Protein AF-A0A838QFF3-F1 (afdb_monomer_lite)

pLDDT: mean 70.78, std 12.98, range [37.84, 84.56]

Secondary structure (DSSP, 8-state):
-EEEE-HHHHHHHHHH-HHHHHHHHHHHSS--EEEE-TTS-TT-EEEE--STT---GGGSS--

Sequence (63 aa):
LLVKLHPDVAMYVLEQER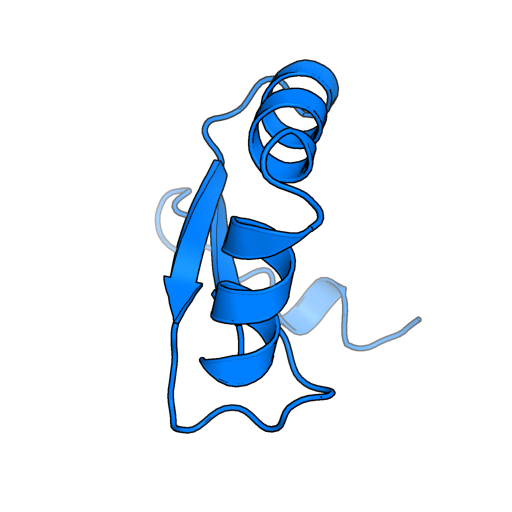ELVGKLQKAASFSLELRDDPLLKPDEFKLVVKGQGRDVTQQYAMA

Radius of gyration: 12.08 Å; chains: 1; bounding box: 24×31×25 Å

Structure (mmCIF, N/CA/C/O backbone):
data_AF-A0A838QFF3-F1
#
_entry.id   AF-A0A838QFF3-F1
#
loop_
_atom_site.group_PDB
_atom_site.id
_atom_site.type_symbol
_atom_site.label_atom_id
_atom_site.label_alt_id
_atom_site.label_comp_id
_atom_site.label_asym_id
_atom_site.label_entity_id
_atom_site.label_seq_id
_atom_site.pdbx_PDB_ins_code
_atom_site.Cartn_x
_atom_site.Cartn_y
_atom_site.Cartn_z
_atom_site.occupancy
_atom_site.B_iso_or_equiv
_atom_site.auth_seq_id
_atom_site.auth_comp_id
_atom_site.auth_asym_id
_atom_site.auth_atom_id
_atom_site.pdbx_PDB_model_num
ATOM 1 N N . LEU A 1 1 ? -4.535 -7.273 4.524 1.00 73.31 1 LEU A N 1
ATOM 2 C CA . LEU A 1 1 ? -4.507 -6.818 3.116 1.00 73.31 1 LEU A CA 1
ATOM 3 C C . LEU A 1 1 ? -3.107 -6.304 2.819 1.00 73.31 1 LEU A C 1
ATOM 5 O O . LEU A 1 1 ? -2.553 -5.608 3.654 1.00 73.31 1 LEU A O 1
ATOM 9 N N . LEU A 1 2 ? -2.528 -6.687 1.690 1.00 76.19 2 LEU A N 1
ATOM 10 C CA . LEU A 1 2 ? -1.208 -6.262 1.247 1.00 76.19 2 LEU A CA 1
ATOM 11 C C . LEU A 1 2 ? -1.373 -5.360 0.023 1.00 76.19 2 LEU A C 1
ATOM 13 O O . LEU A 1 2 ? -1.996 -5.766 -0.949 1.00 76.19 2 LEU A O 1
ATOM 17 N N . VAL A 1 3 ? -0.813 -4.162 0.062 1.00 78.94 3 VAL A N 1
ATOM 18 C CA . VAL A 1 3 ? -0.787 -3.222 -1.055 1.00 78.94 3 VAL A CA 1
ATOM 19 C C . VAL A 1 3 ? 0.622 -3.225 -1.621 1.00 78.94 3 VAL A C 1
ATOM 21 O O . VAL A 1 3 ? 1.576 -2.941 -0.899 1.00 78.94 3 VAL A O 1
ATOM 24 N N . LYS A 1 4 ? 0.753 -3.578 -2.896 1.00 82.50 4 LYS A N 1
ATOM 25 C CA . LYS A 1 4 ? 1.998 -3.452 -3.645 1.00 82.50 4 LYS A CA 1
ATOM 26 C C . LYS A 1 4 ? 1.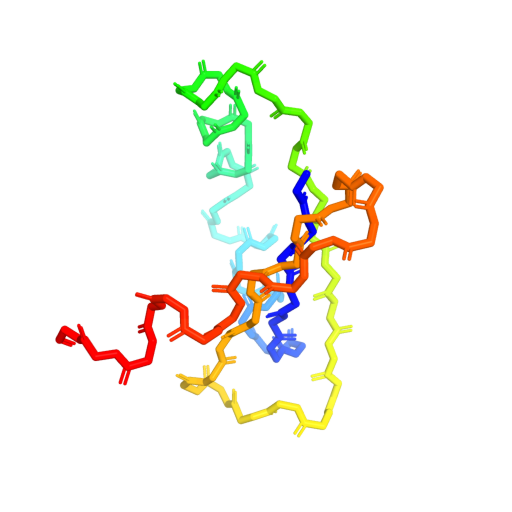955 -2.195 -4.500 1.00 82.50 4 LYS A C 1
ATOM 28 O O . LYS A 1 4 ? 0.964 -1.975 -5.195 1.00 82.50 4 LYS A O 1
ATOM 33 N N . LEU A 1 5 ? 3.019 -1.411 -4.443 1.00 82.25 5 LEU A N 1
ATOM 34 C CA . LEU A 1 5 ? 3.149 -0.119 -5.112 1.00 82.25 5 LEU A CA 1
ATOM 35 C C . LEU A 1 5 ? 4.504 -0.042 -5.812 1.00 82.25 5 LEU A C 1
ATOM 37 O O . LEU A 1 5 ? 5.448 -0.708 -5.391 1.00 82.25 5 LEU A O 1
ATOM 41 N N . HIS A 1 6 ? 4.633 0.815 -6.819 1.00 84.56 6 HIS A N 1
ATOM 42 C CA . HIS A 1 6 ? 5.955 1.173 -7.325 1.00 84.56 6 HIS A CA 1
ATOM 43 C C . HIS A 1 6 ? 6.802 1.825 -6.207 1.00 84.56 6 HIS 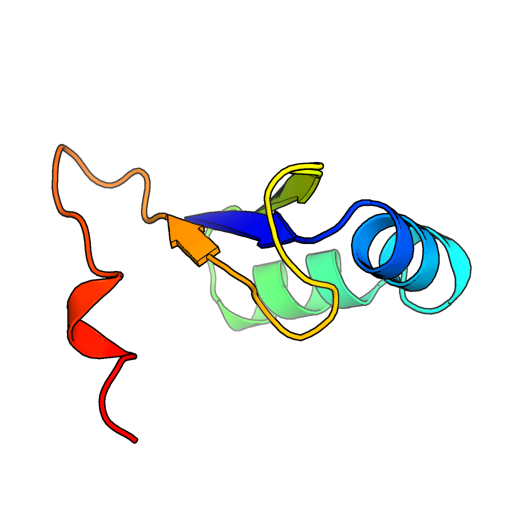A C 1
ATOM 45 O O . HIS A 1 6 ? 6.250 2.606 -5.424 1.00 84.56 6 HIS A O 1
ATOM 51 N N . PRO A 1 7 ? 8.118 1.551 -6.109 1.00 82.75 7 PRO A N 1
ATOM 52 C CA . PRO A 1 7 ? 9.008 2.134 -5.101 1.00 82.75 7 PRO A CA 1
ATOM 53 C C . PRO A 1 7 ? 8.938 3.663 -4.998 1.00 82.75 7 PRO A C 1
ATOM 55 O O . PRO A 1 7 ? 8.947 4.173 -3.882 1.00 82.75 7 PRO A O 1
ATOM 58 N N . ASP A 1 8 ? 8.774 4.394 -6.104 1.00 84.31 8 ASP A N 1
ATOM 59 C CA . ASP A 1 8 ? 8.645 5.863 -6.049 1.00 84.31 8 ASP A CA 1
ATOM 60 C C . ASP A 1 8 ? 7.365 6.305 -5.327 1.00 84.31 8 ASP A C 1
ATOM 62 O O . ASP A 1 8 ? 7.368 7.259 -4.552 1.00 84.31 8 ASP A O 1
ATOM 66 N N . VAL A 1 9 ? 6.266 5.575 -5.535 1.00 81.62 9 VAL A N 1
ATOM 67 C CA . VAL A 1 9 ? 4.982 5.847 -4.876 1.00 81.62 9 VAL A CA 1
ATOM 68 C C . VAL A 1 9 ? 5.034 5.403 -3.419 1.00 81.62 9 VAL A C 1
ATOM 70 O O . VAL A 1 9 ? 4.557 6.114 -2.539 1.00 81.62 9 VAL A O 1
ATOM 73 N N . ALA A 1 10 ? 5.656 4.255 -3.139 1.00 81.75 10 ALA A N 1
ATOM 74 C CA . ALA A 1 10 ? 5.893 3.808 -1.773 1.00 81.75 10 ALA A CA 1
ATOM 75 C C . ALA A 1 10 ? 6.727 4.840 -0.998 1.00 81.75 10 ALA A C 1
ATOM 77 O O . ALA A 1 10 ? 6.376 5.178 0.130 1.00 81.75 10 ALA A O 1
ATOM 78 N N . MET A 1 11 ? 7.773 5.393 -1.619 1.00 83.94 11 MET A N 1
ATOM 79 C CA . MET A 1 11 ? 8.585 6.456 -1.034 1.00 83.94 11 MET A CA 1
ATOM 80 C C . MET A 1 11 ? 7.757 7.719 -0.792 1.00 83.94 11 MET A C 1
ATOM 82 O O . MET A 1 11 ? 7.774 8.251 0.314 1.00 83.94 11 MET A O 1
ATOM 86 N N . TYR A 1 12 ? 6.959 8.147 -1.772 1.00 83.75 12 TYR A N 1
ATOM 87 C CA . TYR A 1 12 ? 6.079 9.304 -1.622 1.00 83.75 12 TYR A CA 1
ATOM 88 C C . TYR A 1 12 ? 5.096 9.143 -0.452 1.00 83.75 12 TYR A C 1
ATOM 90 O O . TYR A 1 12 ? 4.964 10.040 0.379 1.00 83.75 12 TYR A O 1
ATOM 98 N N . VAL A 1 13 ? 4.459 7.974 -0.323 1.00 79.38 13 VAL A N 1
ATOM 99 C CA . VAL A 1 13 ? 3.556 7.674 0.800 1.00 79.38 13 VAL A CA 1
ATOM 100 C C . VAL A 1 13 ? 4.316 7.671 2.130 1.00 79.38 13 VAL A C 1
ATOM 102 O O . VAL A 1 13 ? 3.809 8.169 3.133 1.00 79.38 13 VAL A O 1
ATOM 105 N N . LEU A 1 14 ? 5.549 7.159 2.161 1.00 78.06 14 LEU A N 1
ATOM 106 C CA . LEU A 1 14 ? 6.388 7.168 3.363 1.00 78.06 14 LEU A CA 1
ATOM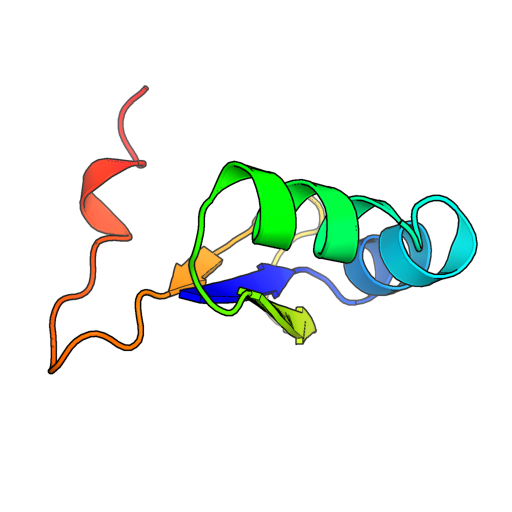 107 C C . LEU A 1 14 ? 6.921 8.559 3.732 1.00 78.06 14 LEU A C 1
ATOM 109 O O . LEU A 1 14 ? 7.229 8.787 4.903 1.00 78.06 14 LEU A O 1
ATOM 113 N N . GLU A 1 15 ? 7.061 9.481 2.786 1.00 82.62 15 GLU A N 1
ATOM 114 C CA . GLU A 1 15 ? 7.579 10.828 3.046 1.00 82.62 15 GLU A CA 1
ATOM 115 C C . GLU A 1 15 ? 6.468 11.842 3.314 1.00 82.62 15 GLU A C 1
ATOM 117 O O . GLU A 1 15 ? 6.552 12.598 4.282 1.00 82.62 15 GLU A O 1
ATOM 122 N N . GLN A 1 16 ? 5.418 11.842 2.496 1.00 80.94 16 GLN A N 1
ATOM 123 C CA . GLN A 1 16 ? 4.364 12.857 2.535 1.00 80.94 16 GLN A CA 1
ATOM 124 C C . GLN A 1 16 ? 3.126 12.393 3.300 1.00 80.94 16 GLN A C 1
ATOM 126 O O . GLN A 1 16 ? 2.466 13.196 3.955 1.00 80.94 16 GLN A O 1
ATOM 131 N N . GLU A 1 17 ? 2.828 11.093 3.275 1.00 74.94 17 GLU A N 1
ATOM 132 C CA . GLU A 1 17 ? 1.549 10.558 3.744 1.00 74.94 17 GLU A CA 1
ATOM 133 C C . GLU A 1 17 ? 1.705 9.403 4.746 1.00 74.94 17 GLU A C 1
ATOM 135 O O . GLU A 1 17 ? 0.989 8.400 4.712 1.00 74.94 17 GLU A O 1
ATOM 140 N N . ARG A 1 18 ? 2.614 9.562 5.716 1.00 73.19 18 ARG A N 1
ATOM 141 C CA . ARG A 1 18 ? 2.892 8.549 6.758 1.00 73.19 18 ARG A CA 1
ATOM 142 C C . ARG A 1 18 ? 1.656 8.080 7.523 1.00 73.19 18 ARG A C 1
ATOM 144 O O . ARG A 1 18 ? 1.599 6.941 7.985 1.00 73.19 18 ARG A O 1
ATOM 151 N N . GLU A 1 19 ? 0.665 8.953 7.673 1.00 7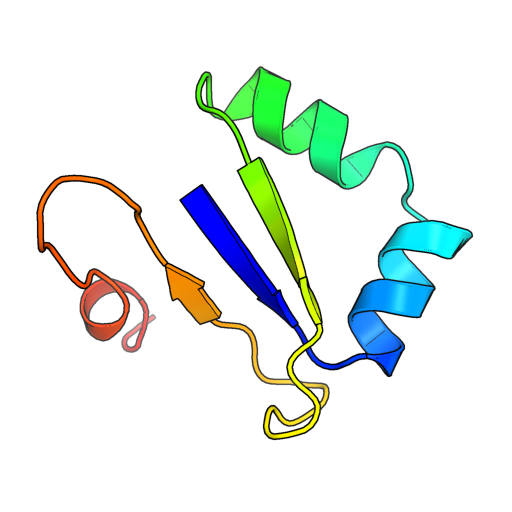8.62 19 GLU A N 1
ATOM 152 C CA . GLU A 1 19 ? -0.578 8.637 8.374 1.00 78.62 19 GLU A CA 1
ATOM 153 C C . GLU A 1 19 ? -1.602 7.896 7.511 1.00 78.62 19 GLU A C 1
ATOM 155 O O . GLU A 1 19 ? -2.557 7.351 8.063 1.00 78.62 19 GLU A O 1
ATOM 160 N N . LEU A 1 20 ? -1.439 7.864 6.184 1.00 78.75 20 LEU A N 1
ATOM 161 C CA . LEU A 1 20 ? -2.403 7.265 5.260 1.00 78.75 20 LEU A CA 1
ATOM 162 C C . LEU A 1 20 ? -2.620 5.788 5.580 1.00 78.75 20 LEU A C 1
ATOM 164 O O . LEU A 1 20 ? -3.758 5.347 5.717 1.00 78.75 20 LEU A O 1
ATOM 168 N N . VAL A 1 21 ? -1.536 5.041 5.807 1.00 75.56 21 VAL A N 1
ATOM 169 C CA . VAL A 1 21 ? -1.599 3.618 6.176 1.00 75.56 21 VAL A CA 1
ATOM 170 C C . VAL A 1 21 ? -2.347 3.425 7.495 1.00 75.56 21 VAL A C 1
ATOM 172 O O . VAL A 1 21 ? -3.213 2.559 7.589 1.00 75.56 21 VAL A O 1
ATOM 175 N N . GLY A 1 22 ? -2.076 4.261 8.501 1.00 75.75 22 GLY A N 1
ATOM 176 C CA . GLY A 1 22 ? -2.757 4.197 9.797 1.00 75.75 22 GLY A CA 1
ATOM 177 C C . GLY A 1 22 ? -4.237 4.593 9.723 1.00 75.75 22 GLY A C 1
ATOM 178 O O . GLY A 1 22 ? -5.080 3.955 10.355 1.00 75.75 22 GLY A O 1
ATOM 179 N N . LYS A 1 23 ? -4.578 5.612 8.924 1.00 81.12 23 LYS A N 1
ATOM 180 C CA . LYS A 1 23 ? -5.964 6.038 8.665 1.00 81.12 23 LYS A CA 1
ATOM 181 C C . LYS A 1 23 ? -6.737 4.958 7.915 1.00 81.12 23 LYS A C 1
ATOM 183 O O . LYS A 1 23 ? -7.853 4.638 8.314 1.00 81.12 23 LYS A O 1
ATOM 188 N N . LEU A 1 24 ? -6.125 4.343 6.903 1.00 75.88 24 LEU A N 1
ATOM 189 C CA . LEU A 1 24 ? -6.704 3.228 6.157 1.00 75.88 24 LEU A CA 1
ATOM 190 C C . LEU A 1 24 ? -6.897 1.994 7.039 1.00 75.88 24 LEU A C 1
ATOM 192 O O . LEU A 1 24 ? -7.961 1.394 6.991 1.00 75.88 24 LEU A O 1
ATOM 196 N N . GLN A 1 25 ? -5.934 1.644 7.896 1.00 73.56 25 GLN A N 1
ATOM 197 C CA . GLN A 1 25 ? -6.099 0.548 8.859 1.00 73.56 25 GLN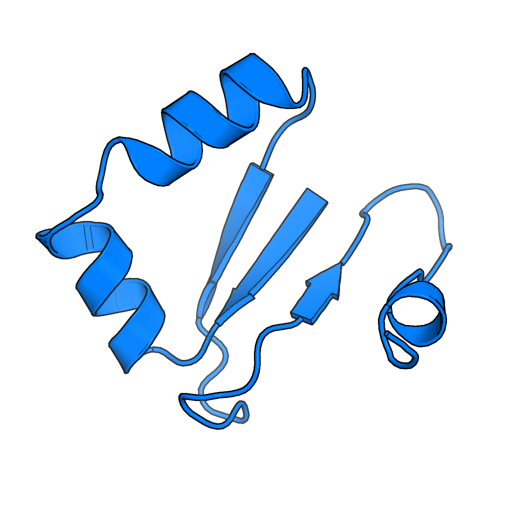 A CA 1
ATOM 198 C C . GLN A 1 25 ? -7.250 0.807 9.840 1.00 73.56 25 GLN A C 1
ATOM 200 O O . GLN A 1 25 ? -8.059 -0.088 10.083 1.00 73.56 25 GLN A O 1
ATOM 205 N N . LYS A 1 26 ? -7.360 2.034 10.371 1.00 79.19 26 LYS A N 1
ATOM 206 C CA . LYS A 1 26 ? -8.467 2.429 11.259 1.00 79.19 26 LYS A CA 1
ATOM 207 C C . LYS A 1 26 ? -9.820 2.393 10.551 1.00 79.19 26 LYS A C 1
ATOM 209 O O . LYS A 1 26 ? -10.783 1.907 11.130 1.00 79.19 26 LYS A O 1
ATOM 214 N N . ALA A 1 27 ? -9.891 2.887 9.316 1.00 76.94 27 ALA A N 1
ATOM 215 C CA . ALA A 1 27 ? -11.119 2.884 8.527 1.00 76.94 27 ALA A CA 1
ATOM 216 C C . ALA A 1 27 ? -11.530 1.464 8.106 1.00 76.94 27 ALA A C 1
ATOM 218 O O . ALA A 1 27 ? -12.709 1.125 8.125 1.00 76.94 27 ALA A O 1
ATOM 219 N N . ALA A 1 28 ? -10.559 0.626 7.745 1.00 69.56 28 ALA A N 1
ATOM 220 C CA . ALA A 1 28 ? -10.812 -0.684 7.170 1.00 69.56 28 ALA A CA 1
ATOM 221 C C . ALA A 1 28 ? -10.955 -1.809 8.213 1.00 69.56 28 ALA A C 1
ATOM 223 O O . ALA A 1 28 ? -11.407 -2.898 7.875 1.00 69.56 28 ALA A O 1
ATOM 224 N N . SER A 1 29 ? -10.603 -1.568 9.484 1.00 73.31 29 SER A N 1
ATOM 225 C CA . SER A 1 29 ? -10.662 -2.558 10.580 1.00 73.31 29 SER A CA 1
ATOM 226 C C . SER A 1 29 ? -9.865 -3.853 10.326 1.00 73.31 29 SER A C 1
ATOM 228 O O . SER A 1 29 ? -10.084 -4.863 10.994 1.00 73.31 29 SER A O 1
ATOM 230 N N . PHE A 1 30 ? -8.914 -3.839 9.385 1.00 72.38 30 PHE A N 1
ATOM 231 C CA . PHE A 1 30 ? -7.999 -4.947 9.106 1.00 72.38 30 PHE A CA 1
ATOM 232 C C . PHE A 1 30 ? -6.562 -4.452 8.911 1.00 72.38 30 PHE A C 1
ATOM 234 O O . PHE A 1 30 ? -6.321 -3.320 8.493 1.00 72.38 30 PHE A O 1
ATOM 241 N N . SER A 1 31 ? -5.587 -5.327 9.171 1.00 71.12 31 SER A N 1
ATOM 242 C CA . SER A 1 31 ? -4.166 -5.011 9.000 1.00 71.12 31 SER A CA 1
ATOM 243 C C . SER A 1 31 ? -3.829 -4.754 7.527 1.00 71.12 31 SER A C 1
ATOM 245 O O . SER A 1 31 ? -4.036 -5.624 6.672 1.00 71.12 31 SER A O 1
ATOM 247 N N . LEU A 1 32 ? -3.307 -3.560 7.237 1.00 74.69 32 LEU A N 1
ATOM 248 C CA . LEU A 1 32 ? -2.814 -3.136 5.925 1.00 74.69 32 LEU A CA 1
ATOM 249 C C . LEU A 1 32 ? -1.281 -3.204 5.919 1.00 74.69 32 LEU A C 1
ATOM 251 O O . LEU A 1 32 ? -0.643 -2.560 6.747 1.00 74.69 32 LEU A O 1
ATOM 255 N N . GLU A 1 33 ? -0.694 -3.962 5.003 1.00 77.06 33 GLU A N 1
ATOM 256 C CA . GLU A 1 33 ? 0.751 -4.003 4.760 1.00 77.06 33 GLU A CA 1
ATOM 257 C C . GLU A 1 33 ? 1.045 -3.261 3.455 1.00 77.06 33 GLU A C 1
ATOM 259 O O . GLU A 1 33 ? 0.361 -3.501 2.463 1.00 77.06 33 GLU A O 1
ATOM 264 N N . LEU A 1 34 ? 2.059 -2.396 3.434 1.00 76.31 34 LEU A N 1
ATOM 265 C CA . LEU A 1 34 ? 2.580 -1.795 2.204 1.00 76.31 34 LEU A CA 1
ATOM 266 C C . LEU A 1 34 ? 3.868 -2.524 1.799 1.00 76.31 34 LEU A C 1
ATOM 268 O O . LEU A 1 34 ? 4.721 -2.793 2.647 1.00 76.31 34 LEU A O 1
ATOM 272 N N . ARG A 1 35 ? 4.010 -2.849 0.516 1.00 80.81 35 ARG A N 1
ATOM 273 C CA . ARG A 1 35 ? 5.241 -3.371 -0.090 1.00 80.81 35 ARG A CA 1
ATOM 274 C C . ARG A 1 35 ? 5.526 -2.601 -1.368 1.00 80.81 35 ARG A C 1
ATOM 276 O O . ARG A 1 35 ? 4.618 -2.313 -2.140 1.00 80.81 35 ARG A O 1
ATOM 283 N N . ASP A 1 36 ? 6.787 -2.318 -1.606 1.00 81.25 36 ASP A N 1
ATOM 284 C CA . ASP A 1 36 ? 7.272 -1.903 -2.908 1.00 81.25 36 ASP A CA 1
ATOM 285 C C . ASP A 1 36 ? 7.401 -3.121 -3.844 1.00 81.25 36 ASP A C 1
ATOM 287 O O . ASP A 1 36 ? 7.683 -4.245 -3.417 1.00 81.25 36 ASP A O 1
ATOM 291 N N . ASP A 1 37 ? 7.131 -2.908 -5.128 1.00 78.81 37 ASP A N 1
ATOM 292 C CA . ASP A 1 37 ? 7.338 -3.871 -6.203 1.00 78.81 37 ASP A CA 1
ATOM 293 C C . ASP A 1 37 ? 7.926 -3.112 -7.411 1.00 78.81 37 ASP A C 1
ATOM 295 O O . ASP A 1 37 ? 7.207 -2.359 -8.073 1.00 78.81 37 ASP A O 1
ATOM 299 N N . PRO A 1 38 ? 9.234 -3.258 -7.696 1.00 77.62 38 PRO A N 1
ATOM 300 C CA . PRO A 1 38 ? 9.918 -2.512 -8.756 1.00 77.62 38 PRO A CA 1
ATOM 301 C C . PRO A 1 38 ? 9.482 -2.920 -10.171 1.00 77.62 38 PRO A C 1
ATOM 303 O O . PRO A 1 38 ? 9.910 -2.306 -11.142 1.00 77.62 38 PRO A O 1
ATOM 306 N N . LEU A 1 39 ? 8.652 -3.962 -10.303 1.00 80.69 39 LEU A N 1
ATOM 307 C CA . LEU A 1 39 ? 8.076 -4.383 -11.580 1.00 80.69 39 LEU A CA 1
ATOM 308 C C . LEU A 1 39 ? 6.731 -3.701 -11.881 1.00 80.69 39 LEU A C 1
ATOM 310 O O . LEU A 1 39 ? 6.213 -3.870 -12.985 1.00 80.69 39 LEU A O 1
ATOM 314 N N . LEU A 1 40 ? 6.145 -2.975 -10.921 1.00 76.75 40 LEU A N 1
ATOM 315 C CA . LEU A 1 40 ? 4.926 -2.193 -11.143 1.00 76.75 40 LEU A CA 1
ATOM 316 C C . LEU A 1 40 ? 5.256 -0.879 -11.845 1.00 76.75 40 LEU A C 1
ATOM 318 O O . LEU A 1 40 ? 6.315 -0.304 -11.632 1.00 76.75 40 LEU A O 1
ATOM 322 N N . LYS A 1 41 ? 4.344 -0.367 -12.668 1.00 77.31 41 LYS A N 1
ATOM 323 C CA . LYS A 1 41 ? 4.450 1.021 -13.135 1.00 77.31 41 LYS A CA 1
ATOM 324 C C . LYS A 1 41 ? 4.032 1.991 -12.020 1.00 77.31 41 LYS A C 1
ATOM 326 O O . LYS A 1 41 ? 3.270 1.590 -11.145 1.00 77.31 41 LYS A O 1
ATOM 331 N N . PRO A 1 42 ? 4.461 3.266 -12.058 1.00 74.62 42 PRO A N 1
ATOM 332 C CA . PRO A 1 42 ? 4.045 4.273 -11.076 1.00 74.62 42 PRO A CA 1
ATOM 333 C C . PRO A 1 42 ? 2.522 4.405 -10.933 1.00 74.62 42 PRO A C 1
ATOM 335 O O . PRO A 1 42 ? 2.027 4.580 -9.827 1.00 74.62 42 PRO A O 1
ATOM 338 N N . ASP A 1 43 ? 1.783 4.238 -12.032 1.00 75.50 43 ASP A N 1
ATOM 339 C CA . ASP A 1 43 ? 0.315 4.297 -12.046 1.00 75.50 43 ASP A CA 1
ATOM 340 C C . ASP A 1 43 ? -0.365 2.954 -11.714 1.00 75.50 43 ASP A C 1
ATOM 342 O O . ASP A 1 43 ? -1.592 2.859 -11.705 1.00 75.50 43 ASP A O 1
ATOM 346 N N . GLU A 1 44 ? 0.402 1.893 -11.445 1.00 74.94 44 GLU A N 1
ATOM 347 C CA . GLU A 1 44 ? -0.131 0.575 -11.103 1.00 74.94 44 GLU A CA 1
ATOM 348 C C . GLU A 1 44 ? 0.051 0.264 -9.616 1.00 74.94 44 GLU A C 1
ATOM 350 O O . GLU A 1 44 ? 1.150 0.301 -9.059 1.00 74.94 44 GLU A O 1
ATOM 355 N N . PHE A 1 45 ? -1.040 -0.157 -8.979 1.00 72.56 45 PHE A N 1
ATOM 356 C CA . PHE A 1 45 ? -1.019 -0.720 -7.635 1.00 72.56 45 PHE A CA 1
ATOM 357 C C . PHE A 1 45 ? -1.754 -2.057 -7.609 1.00 72.56 45 PHE A C 1
ATOM 359 O O . PHE A 1 45 ? -2.714 -2.283 -8.346 1.00 72.56 45 PHE A O 1
ATOM 366 N N . LYS A 1 46 ? -1.307 -2.969 -6.743 1.00 72.69 46 LYS A N 1
ATOM 367 C CA . LYS A 1 46 ? -1.967 -4.266 -6.541 1.00 72.69 46 LYS A CA 1
ATOM 368 C C . LYS A 1 46 ? -2.440 -4.412 -5.105 1.00 72.69 46 LYS A C 1
ATOM 370 O O . LYS A 1 46 ? -1.655 -4.287 -4.169 1.00 72.69 46 LYS A O 1
ATOM 375 N N . LEU A 1 47 ? -3.718 -4.740 -4.946 1.00 72.81 47 LEU A N 1
ATOM 376 C CA . LEU A 1 47 ? -4.351 -5.050 -3.666 1.00 72.81 47 LEU A CA 1
ATOM 377 C C . LEU A 1 47 ? -4.463 -6.569 -3.506 1.00 72.81 47 LEU A C 1
ATOM 379 O O . LEU A 1 47 ? -5.257 -7.228 -4.166 1.00 72.81 47 LEU A O 1
ATOM 383 N N . VAL A 1 48 ? -3.666 -7.125 -2.603 1.00 69.94 48 VAL A N 1
ATOM 384 C CA . VAL A 1 48 ? -3.560 -8.561 -2.339 1.00 69.94 48 VAL A CA 1
ATOM 385 C C . VAL A 1 48 ? -4.188 -8.883 -0.984 1.00 69.94 48 VAL A C 1
ATOM 387 O O . VAL A 1 48 ? -3.624 -8.617 0.080 1.00 69.94 48 VAL A O 1
ATOM 390 N N . VAL A 1 49 ? -5.375 -9.485 -0.979 1.00 64.75 49 VAL A N 1
ATOM 391 C CA . VAL A 1 49 ? -6.021 -9.950 0.257 1.00 64.75 49 VAL A CA 1
ATOM 392 C C . VAL A 1 49 ? -5.372 -11.264 0.696 1.00 64.75 49 VAL A C 1
ATOM 394 O O . VAL A 1 49 ? -5.623 -12.311 0.116 1.00 64.75 49 VAL A O 1
ATOM 397 N N . LYS A 1 50 ? -4.566 -11.239 1.770 1.00 60.16 50 LYS A N 1
ATOM 398 C CA . LYS A 1 50 ? -4.104 -12.448 2.491 1.00 60.16 50 LYS A CA 1
ATOM 399 C C . LYS A 1 50 ? -5.238 -13.085 3.324 1.00 60.16 50 LYS A C 1
ATOM 401 O O . LYS A 1 50 ? -5.050 -13.434 4.483 1.00 60.16 50 LYS A O 1
ATOM 406 N N . GLY A 1 51 ? -6.439 -13.183 2.765 1.00 48.50 51 GLY A N 1
ATOM 407 C CA . GLY A 1 51 ? -7.397 -14.206 3.177 1.00 48.50 51 GLY A CA 1
ATOM 408 C C . GLY A 1 51 ? -6.972 -15.495 2.486 1.00 48.50 51 GLY A C 1
ATOM 409 O O . GLY A 1 51 ? -6.431 -15.414 1.387 1.00 48.50 51 GLY A O 1
ATOM 410 N N . GLN A 1 52 ? -7.148 -16.656 3.119 1.00 44.59 52 GLN A N 1
ATOM 411 C CA . GLN A 1 52 ? -6.871 -17.961 2.504 1.00 44.59 52 GLN A CA 1
ATOM 412 C C . GLN A 1 52 ? -7.203 -17.969 0.995 1.00 44.59 52 GLN A C 1
ATOM 414 O O . GLN A 1 52 ? -8.370 -17.977 0.616 1.00 44.59 52 GLN A O 1
ATOM 419 N N . GLY A 1 53 ? -6.176 -17.913 0.142 1.00 43.97 53 GLY A N 1
ATOM 420 C CA . GLY A 1 53 ? -6.247 -18.228 -1.285 1.00 43.97 53 GLY A CA 1
ATOM 421 C C . GLY A 1 53 ? -7.316 -17.542 -2.149 1.00 43.97 53 GLY A C 1
ATOM 422 O O . GLY A 1 53 ? -7.742 -18.167 -3.117 1.00 43.97 53 GLY A O 1
ATOM 423 N N . ARG A 1 54 ? -7.767 -16.310 -1.871 1.00 47.47 54 ARG A N 1
ATOM 424 C CA . ARG A 1 54 ? -8.657 -15.589 -2.807 1.00 47.47 54 ARG A CA 1
ATOM 425 C C . ARG A 1 54 ? -8.041 -14.293 -3.316 1.00 47.47 54 ARG A C 1
ATOM 427 O O . ARG A 1 54 ? -8.053 -13.263 -2.649 1.00 47.47 54 ARG A O 1
ATOM 434 N N . ASP A 1 55 ? -7.518 -14.392 -4.532 1.00 48.50 55 ASP A N 1
ATOM 435 C CA . ASP A 1 55 ? -7.101 -13.279 -5.373 1.00 48.50 55 ASP A CA 1
ATOM 436 C C . ASP A 1 55 ? -8.339 -12.455 -5.778 1.00 48.50 55 ASP A C 1
ATOM 438 O O . ASP A 1 55 ? -9.201 -12.926 -6.518 1.00 48.50 55 ASP A O 1
ATOM 442 N N . VAL A 1 56 ? -8.459 -11.242 -5.232 1.00 54.47 56 VAL A N 1
ATOM 443 C CA . VAL A 1 56 ? -9.535 -10.281 -5.545 1.00 54.47 56 VAL A CA 1
ATOM 444 C C . VAL A 1 56 ? -9.083 -9.211 -6.541 1.00 54.47 56 VAL A C 1
ATOM 446 O O . VAL A 1 56 ? -9.847 -8.297 -6.843 1.00 54.47 56 VAL A O 1
ATOM 449 N N . THR A 1 57 ? -7.867 -9.325 -7.094 1.00 54.72 57 THR A N 1
ATOM 450 C CA . THR A 1 57 ? -7.334 -8.376 -8.091 1.00 54.72 57 THR A CA 1
ATOM 451 C C . THR A 1 57 ? -8.249 -8.302 -9.318 1.00 54.72 57 THR A C 1
ATOM 453 O O . THR A 1 57 ? -8.362 -7.262 -9.956 1.00 54.72 57 THR A O 1
ATOM 456 N N . GLN A 1 58 ? -8.983 -9.382 -9.602 1.00 48.59 58 GLN A N 1
ATOM 457 C CA . GLN A 1 58 ? -9.947 -9.435 -10.700 1.00 48.59 58 GLN A CA 1
ATOM 458 C C . GLN A 1 58 ? -11.256 -8.668 -10.442 1.00 48.59 58 GLN A C 1
ATOM 460 O O . GLN A 1 58 ? -11.964 -8.378 -11.398 1.00 48.59 58 GLN A O 1
ATOM 465 N N . GLN A 1 59 ? -11.592 -8.310 -9.195 1.00 48.06 59 GLN A N 1
ATOM 466 C CA . GLN A 1 59 ? -12.841 -7.591 -8.891 1.00 48.06 59 GLN A CA 1
ATOM 467 C C . GLN A 1 59 ? -12.727 -6.067 -9.014 1.00 48.06 59 GLN A C 1
ATOM 469 O O . GLN A 1 59 ? -13.751 -5.404 -9.123 1.00 48.06 59 GLN A O 1
ATOM 474 N N . TYR A 1 60 ? -11.510 -5.515 -9.042 1.00 50.00 60 TYR A N 1
ATOM 475 C CA . TYR A 1 60 ? -11.276 -4.069 -9.166 1.00 50.00 60 TYR A CA 1
ATOM 476 C C . TYR A 1 60 ? -10.693 -3.651 -10.526 1.00 50.00 60 TYR A C 1
ATOM 478 O O . TYR A 1 60 ? -10.451 -2.472 -10.745 1.00 50.00 60 TYR A O 1
ATOM 486 N N . ALA A 1 61 ? -10.499 -4.591 -11.461 1.00 46.12 61 ALA A N 1
ATOM 487 C CA . ALA A 1 61 ? -10.053 -4.297 -12.829 1.00 46.12 61 ALA A CA 1
ATOM 488 C C . ALA A 1 61 ? -11.181 -3.790 -13.757 1.00 46.12 61 ALA A C 1
ATOM 490 O O . ALA A 1 61 ? -10.948 -3.572 -14.943 1.00 46.12 61 ALA A O 1
ATOM 491 N N . MET A 1 62 ? -12.403 -3.621 -13.242 1.00 40.38 62 MET A N 1
ATOM 492 C CA . MET A 1 62 ? -13.528 -3.028 -13.966 1.00 40.38 62 MET A CA 1
ATOM 493 C C . MET A 1 62 ? -14.270 -2.036 -13.066 1.00 40.38 62 MET A C 1
ATOM 495 O O . MET A 1 62 ? -15.255 -2.396 -12.424 1.00 40.38 62 MET A O 1
ATOM 499 N N . ALA A 1 63 ? -13.785 -0.800 -13.009 1.00 37.84 63 ALA A N 1
ATOM 500 C CA . ALA A 1 63 ? -14.567 0.386 -12.664 1.00 37.84 63 ALA A CA 1
ATOM 501 C C . ALA A 1 63 ? -13.901 1.613 -13.292 1.00 37.84 63 ALA A C 1
ATOM 503 O O . ALA A 1 63 ? -12.657 1.701 -13.194 1.00 37.84 63 ALA A O 1
#

Foldseek 3Di:
DEKEAAPVVVVCCVPPPVCVLVVCCVVVVDHYHYDYDNPADRPDMADQDPDPPDRCSVVPPPD